Protein AF-A0A955YQ81-F1 (afdb_monomer)

Mean predicted aligned error: 4.12 Å

pLDDT: mean 90.79, std 8.38, range [40.0, 97.94]

Foldseek 3Di:
DDWDWLDDDLAWTWTDDQQEIEIEGEADDDLVNLVSSLVSVVVVCVVRPAAHEYEYEYEDDPHDDDPNRVVSVVVSVVVNLVRYQEYEYEYQDDDDVVVVVQVVVVVVCVVPPGPHHYYYDPDDVVRQVVCQVVCVVSVHGGDPVVVVVVVVVSVPDPPDDDPDD

Solvent-accessible surface area (backbone atoms only — not comparable to full-atom values): 9220 Å² total; per-residue (Å²): 128,68,73,47,82,62,37,83,52,90,36,39,36,33,31,32,31,89,40,34,36,40,34,42,36,35,62,69,68,53,59,66,57,53,50,54,46,46,55,38,46,52,55,51,43,72,77,53,75,70,66,30,29,38,40,38,40,37,49,63,60,91,58,75,74,51,77,64,32,47,52,51,52,53,51,56,52,60,71,47,54,87,41,39,62,30,40,26,41,22,50,65,45,68,68,67,68,33,53,50,52,51,50,52,52,49,51,47,44,69,77,58,60,65,102,36,60,71,44,77,28,85,39,66,64,67,32,46,62,67,44,34,66,58,25,47,75,69,74,30,76,71,52,62,69,48,53,51,52,50,49,52,52,62,70,68,38,85,86,58,80,75,76,82,127

Sequence (165 aa):
MHFEAITQLPTAWTMASGRFGVHLFEGALTVDDMVGMQQRGDVWYAANPGRLVELVVIYPSDSRMSGEERRKMVELMKNGDSRRDASSTVILAEGLVASLQRSILTGLLMLAPPPHPAKICAGVAPAVDFLAPFAQALRTTVTLAGVNQLQRAFEARPGRLVASA

Radius of gyration: 15.13 Å; Cα contacts (8 Å, |Δi|>4): 256; chains: 1; bounding box: 42×32×35 Å

Secondary structure (DSSP, 8-state):
--PEEEEE-SSEEEEEETTEEEEEE-S---HHHHHHHHHHHHHHHHHS-S-EEEEEEE--------HHHHHHHHHHHHHHHTTEEEEEEEE---HHHHHHHHHHHHHHHHHS--SS-EEEESSHHHHHHHHHHHHHHTT----HHHHHHHHHHHHTSTT--PPP-

Structure (mmCIF, N/CA/C/O backbone):
data_AF-A0A955YQ81-F1
#
_entry.id   AF-A0A955YQ81-F1
#
loop_
_atom_site.group_PDB
_atom_site.id
_atom_site.type_symbol
_atom_site.label_atom_id
_atom_site.label_alt_id
_atom_site.label_comp_id
_atom_site.label_asym_id
_atom_site.label_entity_id
_atom_site.label_seq_id
_atom_site.pdbx_PDB_ins_code
_atom_site.Cartn_x
_atom_site.Cartn_y
_atom_site.Cartn_z
_atom_site.occupancy
_atom_site.B_iso_or_equiv
_atom_site.auth_seq_id
_atom_site.auth_comp_id
_atom_site.auth_asym_id
_atom_site.auth_atom_id
_atom_site.pdbx_PDB_model_num
ATOM 1 N N . MET A 1 1 ? -9.977 -13.096 8.464 1.00 82.69 1 MET A N 1
ATOM 2 C CA . MET A 1 1 ? -10.014 -11.761 7.829 1.00 82.69 1 MET A CA 1
ATOM 3 C C . MET A 1 1 ? -10.646 -11.913 6.467 1.00 82.69 1 MET A C 1
ATOM 5 O O . MET A 1 1 ? -10.296 -12.878 5.799 1.00 82.69 1 MET A O 1
ATOM 9 N N . HIS A 1 2 ? -11.561 -11.031 6.075 1.00 88.62 2 HIS A N 1
ATOM 10 C CA . HIS A 1 2 ? -12.159 -11.062 4.743 1.00 88.62 2 HIS A CA 1
ATOM 11 C C . HIS A 1 2 ? -11.888 -9.725 4.060 1.00 88.62 2 HIS A C 1
ATOM 13 O O . HIS A 1 2 ? -12.249 -8.685 4.602 1.00 88.62 2 HIS A O 1
ATOM 19 N N . PHE A 1 3 ? -11.197 -9.772 2.924 1.00 93.50 3 PHE A N 1
ATOM 20 C CA . PHE A 1 3 ? -10.816 -8.592 2.162 1.00 93.50 3 PHE A CA 1
ATOM 21 C C . PHE A 1 3 ? -11.798 -8.375 1.014 1.00 93.50 3 PHE A C 1
ATOM 23 O O . PHE A 1 3 ? -11.904 -9.218 0.126 1.00 93.50 3 PHE A O 1
ATOM 30 N N . GLU A 1 4 ? -12.474 -7.234 1.028 1.00 93.94 4 GLU A N 1
ATOM 31 C CA . GLU A 1 4 ? -13.274 -6.731 -0.082 1.00 93.94 4 GLU A CA 1
ATOM 32 C C . GLU A 1 4 ? -12.365 -6.053 -1.112 1.00 93.94 4 GLU A C 1
ATOM 34 O O . GLU A 1 4 ? -11.409 -5.357 -0.754 1.00 93.94 4 GLU A O 1
ATOM 39 N N . ALA A 1 5 ? -12.661 -6.255 -2.395 1.00 95.06 5 ALA A N 1
ATOM 40 C CA . ALA A 1 5 ? -11.946 -5.612 -3.485 1.00 95.06 5 ALA A CA 1
ATOM 41 C C . ALA A 1 5 ? -12.448 -4.185 -3.726 1.00 95.06 5 ALA A C 1
ATOM 43 O O . ALA A 1 5 ? -13.609 -3.981 -4.062 1.00 95.06 5 ALA A O 1
ATOM 44 N N . ILE A 1 6 ? -11.543 -3.208 -3.640 1.00 95.19 6 ILE A N 1
ATOM 45 C CA . ILE A 1 6 ? -11.796 -1.820 -4.061 1.00 95.19 6 ILE A CA 1
ATOM 46 C C . ILE A 1 6 ? -11.280 -1.617 -5.484 1.00 95.19 6 ILE A C 1
ATOM 48 O O . ILE A 1 6 ? -11.898 -0.955 -6.313 1.00 95.19 6 ILE A O 1
ATOM 52 N N . THR A 1 7 ? -10.105 -2.165 -5.789 1.00 93.50 7 THR A N 1
ATOM 53 C CA . THR A 1 7 ? -9.533 -2.158 -7.135 1.00 93.50 7 THR A CA 1
ATOM 54 C C . THR A 1 7 ? -8.802 -3.462 -7.388 1.00 93.50 7 THR A C 1
ATOM 56 O O . THR A 1 7 ? -8.024 -3.903 -6.548 1.00 93.50 7 THR A O 1
ATOM 59 N N . GLN A 1 8 ? -9.012 -4.043 -8.568 1.00 92.62 8 GLN A N 1
ATOM 60 C CA . GLN A 1 8 ? -8.250 -5.187 -9.059 1.00 92.62 8 GLN A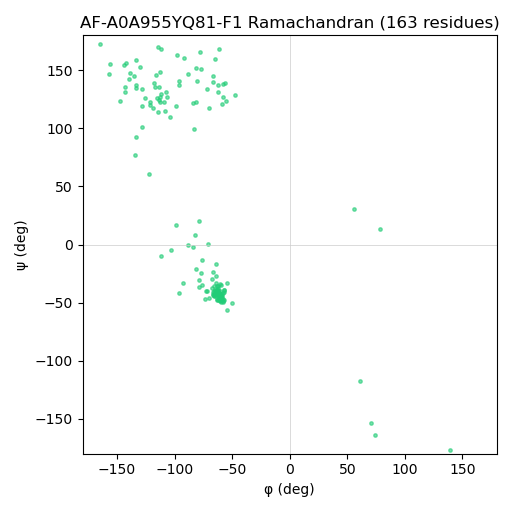 CA 1
ATOM 61 C C . GLN A 1 8 ? -7.844 -4.931 -10.508 1.00 92.62 8 GLN A C 1
ATOM 63 O O . GLN A 1 8 ? -8.599 -5.196 -11.439 1.00 92.62 8 GLN A O 1
ATOM 68 N N . LEU A 1 9 ? -6.653 -4.368 -10.685 1.00 90.75 9 LEU A N 1
ATOM 69 C CA . LEU A 1 9 ? -5.992 -4.226 -11.979 1.00 90.75 9 LEU A CA 1
ATOM 70 C C . LEU A 1 9 ? -4.979 -5.359 -12.179 1.00 90.75 9 LEU A C 1
ATOM 72 O O . LEU A 1 9 ? -4.563 -5.988 -11.199 1.00 90.75 9 LEU A O 1
ATOM 76 N N . PRO A 1 10 ? -4.519 -5.601 -13.421 1.00 88.75 10 PRO A N 1
ATOM 77 C CA . PRO A 1 10 ? -3.449 -6.553 -13.673 1.00 88.75 10 PRO A CA 1
ATOM 78 C C . PRO A 1 10 ? -2.191 -6.270 -12.860 1.00 88.75 10 PRO A C 1
ATOM 80 O O . PRO A 1 10 ? -1.555 -7.227 -12.466 1.00 88.75 10 PRO A O 1
ATOM 83 N N . THR A 1 11 ? -1.845 -5.017 -12.560 1.00 90.56 11 THR A N 1
ATOM 84 C CA . THR A 1 11 ? -0.599 -4.621 -11.868 1.00 90.56 11 THR A CA 1
ATOM 85 C C . THR A 1 11 ? -0.810 -4.055 -10.463 1.00 90.56 11 THR A C 1
ATOM 87 O O . THR A 1 11 ? 0.149 -3.885 -9.712 1.00 90.56 11 THR A O 1
ATOM 90 N N . ALA A 1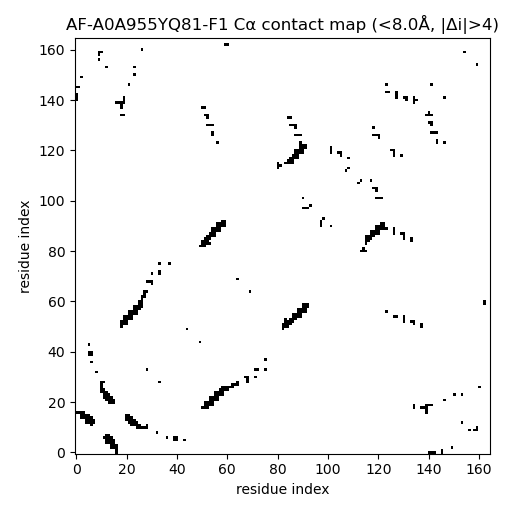 12 ? -2.057 -3.782 -10.068 1.00 93.19 12 ALA A N 1
ATOM 91 C CA . ALA A 1 12 ? -2.352 -3.154 -8.785 1.00 93.19 12 ALA A CA 1
ATOM 92 C C . ALA A 1 12 ? -3.673 -3.614 -8.178 1.00 93.19 12 ALA A C 1
ATOM 94 O O . ALA A 1 12 ? -4.736 -3.460 -8.785 1.00 93.19 12 ALA A O 1
ATOM 95 N N . TRP A 1 13 ? -3.620 -4.133 -6.954 1.00 96.00 13 TRP A N 1
ATOM 96 C CA . TRP A 1 13 ? -4.806 -4.455 -6.164 1.00 96.00 13 TRP A CA 1
ATOM 97 C C . TRP A 1 13 ? -4.890 -3.554 -4.939 1.00 96.00 13 TRP A C 1
ATOM 99 O O . TRP A 1 13 ? -3.910 -3.384 -4.222 1.00 96.00 13 TRP A O 1
ATOM 109 N N . THR A 1 14 ? -6.082 -3.030 -4.670 1.00 96.12 14 THR A N 1
ATOM 110 C CA . THR A 1 14 ? -6.425 -2.352 -3.418 1.00 96.12 14 THR A CA 1
ATOM 111 C C . THR A 1 14 ? -7.591 -3.093 -2.792 1.00 96.12 14 THR A C 1
ATOM 113 O O . THR A 1 14 ? -8.654 -3.220 -3.407 1.00 96.12 14 THR A O 1
ATOM 116 N N . MET A 1 15 ? -7.392 -3.561 -1.568 1.00 96.69 15 MET A N 1
ATOM 117 C CA . MET A 1 15 ? -8.358 -4.357 -0.823 1.00 96.69 15 MET A CA 1
ATOM 118 C C . MET A 1 15 ? -8.549 -3.783 0.576 1.00 96.69 15 MET A C 1
ATOM 120 O O . MET A 1 15 ? -7.613 -3.207 1.131 1.00 96.69 15 MET A O 1
ATOM 124 N N . ALA A 1 16 ? -9.713 -3.990 1.184 1.00 95.50 16 ALA A N 1
ATOM 125 C CA . ALA A 1 16 ? -9.968 -3.558 2.556 1.00 95.50 16 ALA A CA 1
ATOM 126 C C . ALA A 1 16 ? -10.675 -4.629 3.390 1.00 95.50 16 ALA A C 1
ATOM 128 O O . ALA A 1 16 ? -11.518 -5.370 2.899 1.00 95.50 16 ALA A O 1
ATOM 129 N N . SER A 1 17 ? -10.332 -4.701 4.674 1.00 94.75 17 SER A N 1
ATOM 130 C CA . SER A 1 17 ? -11.049 -5.477 5.690 1.00 94.75 17 SER A CA 1
ATOM 131 C C . SER A 1 17 ? -11.349 -4.553 6.867 1.00 94.75 17 SER A C 1
ATOM 133 O O . SER A 1 17 ? -10.471 -4.263 7.685 1.00 94.75 17 SER A O 1
ATOM 135 N N . GLY A 1 18 ? -12.587 -4.062 6.954 1.00 93.06 18 GLY A N 1
ATOM 136 C CA . GLY A 1 18 ? -12.957 -3.034 7.927 1.00 93.06 18 GLY A CA 1
ATOM 137 C C . GLY A 1 18 ? -12.154 -1.749 7.700 1.00 93.06 18 GLY A C 1
ATOM 138 O O . GLY A 1 18 ? -12.249 -1.135 6.644 1.00 93.06 18 GLY A O 1
ATOM 139 N N . ARG A 1 19 ? -11.342 -1.343 8.685 1.00 95.00 19 ARG A N 1
ATOM 140 C CA . ARG A 1 19 ? -10.488 -0.135 8.621 1.00 95.00 19 ARG A CA 1
ATOM 141 C C . ARG A 1 19 ? -9.031 -0.410 8.247 1.00 95.00 19 ARG A C 1
ATOM 143 O O . ARG A 1 19 ? -8.168 0.429 8.488 1.00 95.00 19 ARG A O 1
ATOM 150 N N . PHE A 1 20 ? -8.752 -1.589 7.697 1.00 96.62 20 PHE A N 1
ATOM 151 C CA . PHE A 1 20 ? -7.415 -1.983 7.269 1.00 96.62 20 PHE A CA 1
ATOM 152 C C . PHE A 1 20 ? -7.363 -2.150 5.749 1.00 96.62 20 PHE A C 1
ATOM 154 O O . PHE A 1 20 ? -8.020 -3.043 5.208 1.00 96.62 20 PHE A O 1
ATOM 161 N N . GLY A 1 21 ? -6.601 -1.286 5.080 1.00 96.38 21 GLY A N 1
ATOM 162 C CA . GLY A 1 21 ? -6.363 -1.317 3.640 1.00 96.38 21 GLY A CA 1
ATOM 163 C C . GLY A 1 21 ? -5.056 -2.030 3.298 1.00 96.38 21 GLY A C 1
ATOM 164 O O . GLY A 1 21 ? -4.048 -1.859 3.985 1.00 96.38 21 GLY A O 1
ATOM 165 N N . VAL A 1 22 ? -5.059 -2.819 2.227 1.00 97.50 22 VAL A N 1
ATOM 166 C CA . VAL A 1 22 ? -3.858 -3.434 1.656 1.00 97.50 22 VAL A CA 1
ATOM 167 C C . VAL A 1 22 ? -3.767 -3.071 0.184 1.00 97.50 22 VAL A C 1
ATOM 169 O O . VAL A 1 22 ? -4.696 -3.328 -0.583 1.00 97.50 22 VAL A O 1
ATOM 172 N N . HIS A 1 23 ? -2.628 -2.516 -0.208 1.00 96.69 23 HIS A N 1
ATOM 173 C CA . HIS A 1 23 ? -2.303 -2.178 -1.584 1.00 96.69 23 HIS A CA 1
ATOM 174 C C . HIS A 1 23 ? -1.151 -3.059 -2.054 1.00 96.69 23 HIS A C 1
ATOM 176 O O . HIS A 1 23 ? -0.098 -3.077 -1.421 1.00 96.69 23 HIS A O 1
ATOM 182 N N . LEU A 1 24 ? -1.339 -3.785 -3.149 1.00 96.31 24 LEU A N 1
ATOM 183 C CA . LEU A 1 24 ? -0.316 -4.616 -3.773 1.00 96.31 24 LEU A CA 1
ATOM 184 C C . LEU A 1 24 ? -0.003 -4.040 -5.149 1.00 96.31 24 LEU A C 1
ATOM 186 O O . LEU A 1 24 ? -0.920 -3.855 -5.946 1.00 96.31 24 LEU A O 1
ATOM 190 N N . PHE A 1 25 ? 1.269 -3.770 -5.417 1.00 93.38 25 PHE A N 1
ATOM 191 C CA . PHE A 1 25 ? 1.734 -3.156 -6.658 1.00 93.38 25 PHE A CA 1
ATOM 192 C C . PHE A 1 25 ? 2.859 -3.970 -7.280 1.00 93.38 25 PHE A C 1
ATOM 194 O O . PHE A 1 25 ? 3.824 -4.305 -6.596 1.00 93.38 25 PHE A O 1
ATOM 201 N N . GLU A 1 26 ? 2.782 -4.220 -8.580 1.00 91.31 26 GLU A N 1
ATOM 202 C CA . GLU A 1 26 ? 3.895 -4.726 -9.381 1.00 91.31 26 GLU A CA 1
ATOM 203 C C . GLU A 1 26 ? 3.862 -4.114 -10.784 1.00 91.31 26 GLU A C 1
ATOM 205 O O . GLU A 1 26 ? 2.798 -3.761 -11.272 1.00 91.31 26 GLU A O 1
ATOM 210 N N . GLY A 1 27 ? 4.999 -4.028 -11.470 1.00 88.69 27 GLY A N 1
ATOM 211 C CA . GLY A 1 27 ? 5.002 -3.592 -12.868 1.00 88.69 27 GLY A CA 1
ATOM 212 C C . GLY A 1 27 ? 4.678 -2.108 -13.073 1.00 88.69 27 GLY A C 1
ATOM 213 O O . GLY A 1 27 ? 4.939 -1.260 -12.217 1.00 88.69 27 GLY A O 1
ATOM 214 N N . ALA A 1 28 ? 4.148 -1.805 -14.258 1.00 89.31 28 ALA A N 1
ATOM 215 C CA . ALA A 1 28 ? 3.809 -0.452 -14.677 1.00 89.31 28 ALA A CA 1
ATOM 216 C C . ALA A 1 28 ? 2.380 -0.064 -14.265 1.00 89.31 28 ALA A C 1
ATOM 218 O O . ALA A 1 28 ? 1.463 -0.890 -14.259 1.00 89.31 28 ALA A O 1
ATOM 219 N N . LEU A 1 29 ? 2.204 1.223 -13.966 1.00 89.75 29 LEU A N 1
ATOM 220 C CA . LEU A 1 29 ? 0.907 1.855 -13.757 1.00 89.75 29 LEU A CA 1
ATOM 221 C C . LEU A 1 29 ? 0.808 3.088 -14.634 1.00 89.75 29 LEU A C 1
ATOM 223 O O . LEU A 1 29 ? 1.587 4.028 -14.462 1.00 89.75 29 LEU A O 1
ATOM 227 N N . THR A 1 30 ? -0.176 3.083 -15.523 1.00 93.81 30 THR A N 1
ATOM 228 C CA . THR A 1 30 ? -0.460 4.231 -16.378 1.00 93.81 30 THR A CA 1
ATOM 229 C C . THR A 1 30 ? -1.210 5.315 -15.604 1.00 93.81 30 THR A C 1
ATOM 231 O O . THR A 1 30 ? -1.756 5.091 -14.517 1.00 93.81 30 THR A O 1
ATOM 234 N N . VAL A 1 31 ? -1.267 6.521 -16.171 1.00 94.62 31 VAL A N 1
ATOM 235 C CA . VAL A 1 31 ? -2.094 7.607 -15.621 1.00 94.62 31 VAL A CA 1
ATOM 236 C C . VAL A 1 31 ? -3.565 7.190 -15.541 1.00 94.62 31 VAL A C 1
ATOM 238 O O . VAL A 1 31 ? -4.198 7.434 -14.514 1.00 94.62 31 VAL A O 1
ATOM 241 N N . ASP A 1 32 ? -4.083 6.505 -16.560 1.00 95.44 32 ASP A N 1
ATOM 242 C CA . ASP A 1 32 ? -5.476 6.049 -16.601 1.00 95.44 32 ASP A CA 1
ATOM 243 C C . ASP A 1 32 ? -5.772 5.005 -15.516 1.00 95.44 32 ASP A C 1
ATOM 245 O O . ASP A 1 32 ? -6.803 5.090 -14.842 1.00 95.44 32 ASP A O 1
ATOM 249 N N . ASP A 1 33 ? -4.837 4.081 -15.265 1.00 94.38 33 ASP A N 1
ATOM 250 C CA . ASP A 1 33 ? -4.939 3.125 -14.155 1.00 94.38 33 ASP A CA 1
ATOM 251 C C . ASP A 1 33 ? -5.084 3.856 -12.817 1.00 94.38 33 ASP A C 1
ATOM 253 O O . ASP A 1 33 ? -5.979 3.550 -12.022 1.00 94.38 33 ASP A O 1
ATOM 257 N N . MET A 1 34 ? -4.236 4.863 -12.583 1.00 95.12 34 MET A N 1
ATOM 258 C CA . MET A 1 34 ? -4.241 5.660 -11.355 1.00 95.12 34 MET A CA 1
ATOM 259 C C . MET A 1 34 ? -5.498 6.524 -11.216 1.00 95.12 34 MET A C 1
ATOM 261 O O . MET A 1 34 ? -6.024 6.660 -10.110 1.00 95.12 34 MET A O 1
ATOM 265 N N . VAL A 1 35 ? -6.016 7.081 -12.312 1.00 95.25 35 VAL A N 1
ATOM 266 C CA . VAL A 1 35 ? -7.299 7.801 -12.316 1.00 95.25 35 VAL A CA 1
ATOM 267 C C . VAL A 1 35 ? -8.439 6.851 -11.952 1.00 95.25 35 VAL A C 1
ATOM 269 O O . VAL A 1 35 ? -9.238 7.166 -11.068 1.00 95.25 35 VAL A O 1
ATOM 272 N N . GLY A 1 36 ? -8.487 5.662 -12.554 1.00 94.25 36 GLY A N 1
ATOM 273 C CA . GLY A 1 36 ? -9.495 4.653 -12.231 1.00 94.25 36 GLY A CA 1
ATOM 274 C C . GLY A 1 36 ? -9.395 4.156 -10.785 1.00 94.25 36 GLY A C 1
ATOM 275 O O . GLY A 1 36 ? -10.415 3.957 -10.122 1.00 94.25 36 GLY A O 1
ATOM 276 N N . MET A 1 37 ? -8.176 3.983 -10.263 1.00 94.38 37 MET A N 1
ATOM 277 C CA . MET A 1 37 ? -7.937 3.668 -8.850 1.00 94.38 37 MET A CA 1
ATOM 278 C C . MET A 1 37 ? -8.488 4.755 -7.928 1.00 94.38 37 MET A C 1
ATOM 280 O O . MET A 1 37 ? -9.169 4.434 -6.955 1.00 94.38 37 MET A O 1
ATOM 284 N N . GLN A 1 38 ? -8.214 6.025 -8.237 1.00 93.44 38 GLN A N 1
ATOM 285 C CA . GLN A 1 38 ? -8.694 7.152 -7.444 1.00 93.44 38 GLN A CA 1
ATOM 286 C C . GLN A 1 38 ? -10.224 7.206 -7.429 1.00 93.44 38 GLN A C 1
ATOM 288 O O . GLN A 1 38 ? -10.806 7.263 -6.353 1.00 93.44 38 GLN A O 1
ATOM 293 N N . GLN A 1 39 ? -10.876 7.092 -8.589 1.00 94.81 39 GLN A N 1
ATOM 294 C CA . GLN A 1 39 ? -12.340 7.104 -8.688 1.00 94.81 39 GLN A CA 1
ATOM 295 C C . GLN A 1 39 ? -12.989 5.986 -7.859 1.00 94.81 39 GLN A C 1
ATOM 297 O O . GLN A 1 39 ? -13.923 6.239 -7.099 1.00 94.81 39 GLN A O 1
ATOM 302 N N . ARG A 1 40 ? -12.477 4.751 -7.959 1.00 94.94 40 ARG A N 1
ATOM 303 C CA . ARG A 1 40 ? -12.970 3.619 -7.152 1.00 94.94 40 ARG A CA 1
ATOM 304 C C . ARG A 1 40 ? -12.720 3.827 -5.659 1.00 94.94 40 ARG A C 1
ATOM 306 O O . ARG A 1 40 ? -13.597 3.539 -4.847 1.00 94.94 40 ARG A O 1
ATOM 313 N N . GLY A 1 41 ? -11.549 4.355 -5.304 1.00 92.19 41 GLY A N 1
ATOM 314 C CA . GLY A 1 41 ? -11.216 4.723 -3.932 1.00 92.19 41 GLY A CA 1
ATOM 315 C C . GLY A 1 41 ? -12.170 5.775 -3.372 1.00 92.19 41 GLY A C 1
ATOM 316 O O . GLY A 1 41 ? -12.689 5.597 -2.276 1.00 92.19 41 GLY A O 1
ATOM 317 N N . ASP A 1 42 ? -12.461 6.832 -4.129 1.00 92.94 42 ASP A N 1
ATOM 318 C CA . ASP A 1 42 ? -13.362 7.909 -3.714 1.00 92.94 42 ASP A CA 1
ATOM 319 C C . ASP A 1 42 ? -14.788 7.404 -3.469 1.00 92.94 42 ASP A C 1
ATOM 321 O O . ASP A 1 42 ? -15.384 7.747 -2.444 1.00 92.94 42 ASP A O 1
ATOM 325 N N . VAL A 1 43 ? -15.306 6.528 -4.339 1.00 94.44 43 VAL A N 1
ATOM 326 C CA . VAL A 1 43 ? -16.605 5.865 -4.123 1.00 94.44 43 VAL A CA 1
ATOM 327 C C . VAL A 1 43 ? -16.589 5.038 -2.837 1.00 94.44 43 VAL A C 1
ATOM 329 O O . VAL A 1 43 ? -17.497 5.160 -2.012 1.00 94.44 43 VAL A O 1
ATOM 332 N N . TRP A 1 44 ? -15.546 4.230 -2.628 1.00 93.44 44 TRP A N 1
ATOM 333 C CA . TRP A 1 44 ? -15.438 3.412 -1.422 1.00 93.44 44 TRP A CA 1
ATOM 334 C C . TRP A 1 44 ? -15.335 4.268 -0.154 1.00 93.44 44 TRP A C 1
ATOM 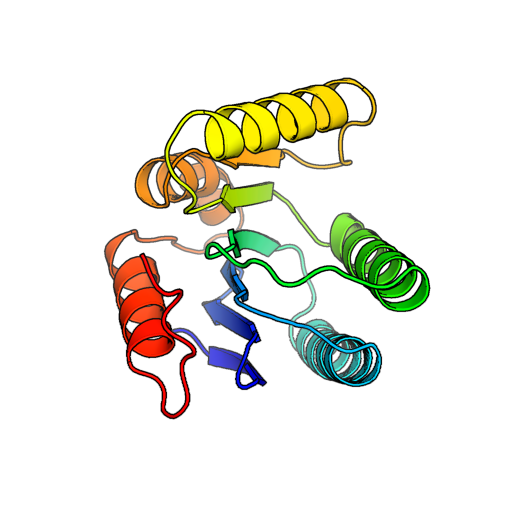336 O O . TRP A 1 44 ? -16.022 3.987 0.827 1.00 93.44 44 TRP A O 1
ATOM 346 N N . TYR A 1 45 ? -14.544 5.344 -0.170 1.00 90.62 45 TYR A N 1
ATOM 347 C CA . TYR A 1 45 ? -14.393 6.255 0.968 1.00 90.62 45 TYR A CA 1
ATOM 348 C C . TYR A 1 45 ? -15.677 7.015 1.299 1.00 90.62 45 TYR A C 1
ATOM 350 O O . TYR A 1 45 ? -15.953 7.238 2.478 1.00 90.62 45 TYR A O 1
ATOM 358 N N . ALA A 1 46 ? -16.468 7.391 0.292 1.00 92.88 46 ALA A N 1
ATOM 359 C CA . ALA A 1 46 ? -17.772 8.010 0.512 1.00 92.88 46 ALA A CA 1
ATOM 360 C C . ALA A 1 46 ? -18.733 7.057 1.245 1.00 92.88 46 ALA A C 1
ATOM 362 O O . ALA A 1 46 ? -19.456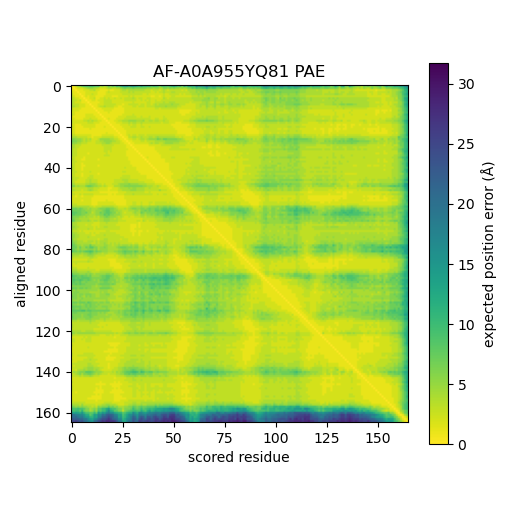 7.486 2.142 1.00 92.88 46 ALA A O 1
ATOM 363 N N . ALA A 1 47 ? -18.699 5.762 0.911 1.00 93.31 47 ALA A N 1
ATOM 364 C CA . ALA A 1 47 ? -19.493 4.731 1.582 1.00 93.31 47 ALA A CA 1
ATOM 365 C C . ALA A 1 47 ? -18.921 4.304 2.950 1.00 93.31 47 ALA A C 1
ATOM 367 O O . ALA A 1 47 ? -19.663 3.834 3.811 1.00 93.31 47 ALA A O 1
ATOM 368 N N . ASN A 1 48 ? -17.616 4.485 3.169 1.00 91.88 48 ASN A N 1
ATOM 369 C CA . ASN A 1 48 ? -16.896 4.036 4.363 1.00 91.88 48 ASN A CA 1
ATOM 370 C C . ASN A 1 48 ? -16.196 5.203 5.083 1.00 91.88 48 ASN A C 1
ATOM 372 O O . ASN A 1 48 ? -14.972 5.180 5.262 1.00 91.88 48 ASN A O 1
ATOM 376 N N . PRO A 1 49 ? -16.937 6.221 5.561 1.00 90.25 49 PRO A N 1
ATOM 377 C CA . PRO A 1 49 ? -16.338 7.407 6.164 1.00 90.25 49 PRO A CA 1
ATOM 378 C C . PRO A 1 49 ? -15.538 7.039 7.414 1.00 90.25 49 PRO A C 1
ATOM 380 O O . PRO A 1 49 ? -15.984 6.223 8.222 1.00 90.25 49 PRO A O 1
ATOM 383 N N . GLY A 1 50 ? -14.354 7.623 7.584 1.00 90.44 50 GLY A N 1
ATOM 384 C CA . GLY A 1 50 ? -13.493 7.393 8.744 1.00 90.44 50 GLY A CA 1
ATOM 385 C C . GLY A 1 50 ? -12.019 7.269 8.376 1.00 90.44 50 GLY A C 1
ATOM 386 O O . GLY A 1 50 ? -11.641 7.431 7.217 1.00 90.44 50 GLY A O 1
ATOM 387 N N . ARG A 1 51 ? -11.196 6.996 9.392 1.00 93.75 51 ARG A N 1
ATOM 388 C CA . ARG A 1 51 ? -9.751 6.801 9.240 1.00 93.75 51 ARG A CA 1
ATOM 389 C C . ARG A 1 51 ? -9.412 5.327 9.030 1.00 93.75 51 ARG A C 1
ATOM 391 O O . ARG A 1 51 ? -10.228 4.449 9.319 1.00 93.75 51 ARG A O 1
ATOM 398 N N . LEU A 1 52 ? -8.230 5.071 8.488 1.00 94.94 52 LEU A N 1
ATOM 399 C CA . LEU A 1 52 ? -7.772 3.740 8.090 1.00 94.94 52 LEU A CA 1
ATOM 400 C C . LE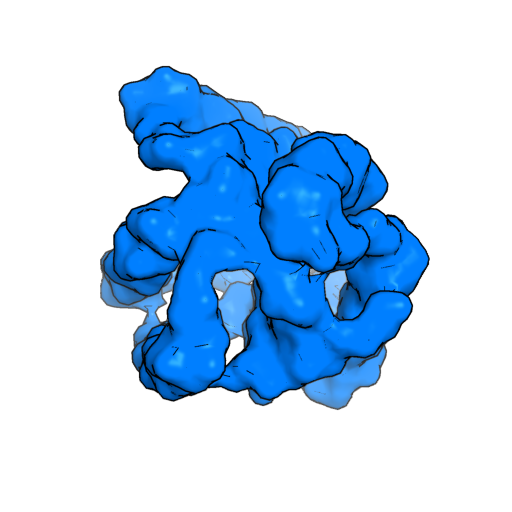U A 1 52 ? -6.291 3.533 8.381 1.00 94.94 52 LEU A C 1
ATOM 402 O O . LEU A 1 52 ? -5.505 4.475 8.445 1.00 94.94 52 LEU A O 1
ATOM 406 N N . VAL A 1 53 ? -5.921 2.268 8.518 1.00 97.00 53 VAL A N 1
ATOM 407 C CA . VAL A 1 53 ? -4.534 1.821 8.581 1.00 97.00 53 VAL A CA 1
ATOM 408 C C . VAL A 1 53 ? -4.196 1.119 7.275 1.00 97.00 53 VAL A C 1
ATOM 410 O O . VAL A 1 53 ? -4.950 0.251 6.839 1.00 97.00 53 VAL A O 1
ATOM 413 N N . GLU A 1 54 ? -3.076 1.479 6.656 1.00 96.25 54 GLU A N 1
ATOM 414 C CA . GLU A 1 54 ? -2.697 0.952 5.342 1.00 96.25 54 GLU A CA 1
ATOM 415 C C . GLU A 1 54 ? -1.395 0.166 5.360 1.00 96.25 54 GLU A C 1
ATOM 417 O O . GLU A 1 54 ? -0.387 0.579 5.937 1.00 96.25 54 GLU A O 1
ATOM 422 N N . LEU A 1 55 ? -1.404 -0.941 4.628 1.00 97.94 55 LEU A N 1
ATOM 423 C CA . LEU A 1 55 ? -0.214 -1.668 4.229 1.00 97.94 55 LEU A CA 1
ATOM 424 C C . LEU A 1 55 ? -0.042 -1.563 2.716 1.00 97.94 55 LEU A C 1
ATOM 426 O O . LEU A 1 55 ? -0.901 -1.995 1.954 1.00 97.94 55 LEU A O 1
ATOM 430 N N . VAL A 1 56 ? 1.096 -1.046 2.278 1.00 97.00 56 VAL A N 1
ATOM 431 C CA . VAL A 1 56 ? 1.494 -1.013 0.872 1.00 97.00 56 VAL A CA 1
ATOM 432 C C . VAL A 1 56 ? 2.593 -2.044 0.660 1.00 97.00 56 VAL A C 1
ATOM 434 O O . VAL A 1 56 ? 3.604 -2.022 1.354 1.00 97.00 56 VAL A O 1
ATOM 437 N N . VAL A 1 57 ? 2.422 -2.939 -0.305 1.00 97.19 57 VAL A N 1
ATOM 438 C CA . VAL A 1 57 ? 3.417 -3.938 -0.699 1.00 97.19 57 VAL A CA 1
ATOM 439 C C . VAL A 1 57 ? 3.786 -3.703 -2.156 1.00 97.19 57 VAL A C 1
ATOM 441 O O . VAL A 1 57 ? 2.948 -3.803 -3.050 1.00 97.19 57 VAL A O 1
ATOM 444 N N . ILE A 1 58 ? 5.053 -3.385 -2.383 1.00 93.56 58 ILE A N 1
ATOM 445 C CA . ILE A 1 58 ? 5.621 -3.107 -3.697 1.00 93.56 58 ILE A CA 1
ATOM 446 C C . ILE A 1 58 ? 6.525 -4.277 -4.065 1.00 93.56 58 ILE A C 1
ATOM 448 O O . ILE A 1 58 ? 7.544 -4.527 -3.411 1.00 93.56 58 ILE A O 1
ATOM 452 N N . TYR A 1 59 ? 6.134 -4.998 -5.106 1.00 91.81 59 TYR A N 1
ATOM 453 C CA . TYR A 1 59 ? 6.923 -6.063 -5.699 1.00 91.81 59 TYR A CA 1
ATOM 454 C C . TYR A 1 59 ? 8.043 -5.480 -6.572 1.00 91.81 59 TYR A C 1
ATOM 456 O O . TYR A 1 59 ? 7.884 -4.387 -7.126 1.00 91.81 59 TYR A O 1
ATOM 464 N N . PRO A 1 60 ? 9.176 -6.189 -6.716 1.00 87.00 60 PRO A N 1
ATOM 465 C CA . PRO A 1 60 ? 10.258 -5.761 -7.596 1.00 87.00 60 PRO A CA 1
ATOM 466 C C . PRO A 1 60 ? 9.774 -5.561 -9.034 1.00 87.00 60 PRO A C 1
ATOM 468 O O . PRO A 1 60 ? 8.988 -6.355 -9.551 1.00 87.00 60 PRO A O 1
ATOM 471 N N . SER A 1 61 ? 10.253 -4.504 -9.685 1.00 83.12 61 SER A N 1
ATOM 472 C CA . SER A 1 61 ? 9.997 -4.255 -11.100 1.00 83.12 61 SER A CA 1
ATOM 473 C C . SER A 1 61 ? 11.075 -3.362 -11.704 1.00 83.12 61 SER A C 1
ATOM 475 O O . SER A 1 61 ? 11.552 -2.439 -11.045 1.00 83.12 61 SER A O 1
ATOM 477 N N . ASP A 1 62 ? 11.378 -3.591 -12.982 1.00 81.56 62 ASP A N 1
ATOM 478 C CA . ASP A 1 62 ? 12.207 -2.700 -13.804 1.00 81.56 62 ASP A CA 1
ATOM 479 C C . ASP A 1 62 ? 11.407 -1.544 -14.425 1.00 81.56 62 ASP A C 1
ATOM 481 O O . ASP A 1 62 ? 11.963 -0.684 -15.115 1.00 81.56 62 ASP A O 1
ATOM 485 N N . SER A 1 63 ? 10.093 -1.511 -14.185 1.00 84.31 63 SER A N 1
ATOM 486 C CA . SER A 1 63 ? 9.208 -0.475 -14.711 1.00 84.31 63 SER A CA 1
ATOM 487 C C . SER A 1 63 ? 9.606 0.893 -14.171 1.00 84.31 63 SER A C 1
ATOM 489 O O . SER A 1 63 ? 9.782 1.091 -12.966 1.00 84.31 63 SER A O 1
ATOM 491 N N . ARG A 1 64 ? 9.715 1.867 -15.072 1.00 85.50 64 ARG A N 1
ATOM 492 C CA . ARG A 1 64 ? 9.999 3.259 -14.725 1.00 85.50 64 ARG A CA 1
ATOM 493 C C . ARG A 1 64 ? 8.779 4.106 -15.020 1.00 85.50 64 ARG A C 1
ATOM 495 O O . ARG A 1 64 ? 8.265 4.067 -16.130 1.00 85.50 64 ARG A O 1
ATOM 502 N N . MET A 1 65 ? 8.367 4.898 -14.037 1.00 87.81 65 MET A N 1
ATOM 503 C CA . MET A 1 65 ? 7.339 5.909 -14.245 1.00 87.81 65 MET A CA 1
ATOM 504 C C . MET A 1 65 ? 7.901 7.066 -15.072 1.00 87.81 65 MET A C 1
ATOM 506 O O . MET A 1 65 ? 8.975 7.601 -14.777 1.00 87.81 65 MET A O 1
ATOM 510 N N . SER A 1 66 ? 7.137 7.487 -16.068 1.00 92.12 66 SER A N 1
ATOM 511 C CA . SER A 1 66 ? 7.277 8.778 -16.729 1.00 92.12 66 SER A CA 1
ATOM 512 C C . SER A 1 66 ? 7.064 9.934 -15.739 1.00 92.12 66 SER A C 1
ATOM 514 O O . SER A 1 66 ? 6.592 9.766 -14.609 1.00 92.12 66 SER A O 1
ATOM 516 N N . GLY A 1 67 ? 7.397 11.156 -16.164 1.00 92.19 67 GLY A N 1
ATOM 517 C CA . GLY A 1 67 ? 7.175 12.349 -15.344 1.00 92.19 67 GLY A CA 1
ATOM 518 C C . GLY A 1 67 ? 5.698 12.580 -14.996 1.00 92.19 67 GLY A C 1
ATOM 519 O O . GLY A 1 67 ? 5.396 13.049 -13.897 1.00 92.19 67 GLY A O 1
ATOM 520 N N . GLU A 1 68 ? 4.785 12.230 -15.904 1.00 93.31 68 GLU A N 1
ATOM 521 C CA . GLU A 1 68 ? 3.340 12.369 -15.702 1.00 93.31 68 GLU A CA 1
ATOM 522 C C . GLU A 1 68 ? 2.800 11.323 -14.732 1.00 93.31 68 GLU A C 1
ATOM 524 O O . GLU A 1 68 ? 2.118 11.682 -13.771 1.00 93.31 68 GLU A O 1
ATOM 529 N N . GLU A 1 69 ? 3.186 10.059 -14.908 1.00 92.38 69 GLU A N 1
ATOM 530 C CA . GLU A 1 69 ? 2.818 8.974 -13.993 1.00 92.38 69 GLU A CA 1
ATOM 531 C C . GLU A 1 69 ? 3.317 9.261 -12.576 1.00 92.38 69 GLU A C 1
ATOM 533 O O . GLU A 1 69 ? 2.562 9.161 -11.608 1.00 92.38 69 GLU A O 1
ATOM 538 N N . ARG A 1 70 ? 4.562 9.735 -12.442 1.00 90.12 70 ARG A N 1
ATOM 539 C CA . ARG A 1 70 ? 5.113 10.140 -11.146 1.00 90.12 70 ARG A CA 1
ATOM 540 C C . ARG A 1 70 ? 4.302 11.268 -10.512 1.00 90.12 70 ARG A C 1
ATOM 542 O O . ARG A 1 70 ? 4.031 11.223 -9.312 1.00 90.12 70 ARG A O 1
ATOM 549 N N . ARG A 1 71 ? 3.926 12.291 -11.288 1.00 91.50 71 ARG A N 1
ATOM 550 C CA . ARG A 1 71 ? 3.113 13.410 -10.789 1.00 91.50 71 ARG A CA 1
ATOM 551 C C . ARG A 1 71 ? 1.753 12.913 -10.304 1.00 91.50 71 ARG A C 1
ATOM 553 O O . ARG A 1 71 ? 1.343 13.291 -9.208 1.00 91.50 71 ARG A O 1
ATOM 560 N N . LYS A 1 72 ? 1.099 12.042 -11.078 1.00 94.00 72 LYS A N 1
ATOM 561 C CA . LYS A 1 72 ? -0.212 11.498 -10.722 1.00 94.00 72 LYS A CA 1
ATOM 562 C C . LYS A 1 72 ? -0.153 10.605 -9.483 1.00 94.00 72 LYS A C 1
ATOM 564 O O . LYS A 1 72 ? -1.006 10.737 -8.609 1.00 94.00 72 LYS A O 1
ATOM 569 N N . MET A 1 73 ? 0.874 9.767 -9.353 1.00 90.25 73 MET A N 1
ATOM 570 C CA . MET A 1 73 ? 1.071 8.938 -8.160 1.00 90.25 73 MET A CA 1
ATOM 571 C C . MET A 1 73 ? 1.247 9.795 -6.899 1.00 90.25 73 MET A C 1
ATOM 573 O O . MET A 1 73 ? 0.625 9.527 -5.873 1.00 90.25 73 MET A O 1
ATOM 577 N N . VAL A 1 74 ? 2.044 10.870 -6.973 1.00 89.62 74 VAL A N 1
ATOM 578 C CA . VAL A 1 74 ? 2.233 11.800 -5.844 1.00 89.62 74 VAL A CA 1
ATOM 579 C C . VAL A 1 74 ? 0.918 12.464 -5.435 1.00 89.62 74 VAL A C 1
ATOM 581 O O . VAL A 1 74 ? 0.651 12.605 -4.243 1.00 89.62 74 VAL A O 1
ATOM 584 N N . GLU A 1 75 ? 0.096 12.873 -6.399 1.00 89.94 75 GLU A N 1
ATOM 585 C CA . GLU A 1 75 ? -1.236 13.425 -6.129 1.00 89.94 75 GLU A CA 1
ATOM 586 C C . GLU A 1 75 ? -2.130 12.402 -5.412 1.00 89.94 75 GLU A C 1
ATOM 588 O O . GLU A 1 75 ? -2.717 12.717 -4.377 1.00 89.94 75 GLU A O 1
ATOM 593 N N . LEU A 1 76 ? -2.169 11.160 -5.907 1.00 88.56 76 LEU A N 1
ATOM 594 C CA . LEU A 1 76 ? -2.950 10.072 -5.314 1.00 88.56 76 LEU A CA 1
ATOM 595 C C . LEU A 1 76 ? -2.529 9.805 -3.863 1.00 88.56 76 LEU A C 1
ATOM 597 O O . LEU A 1 76 ? -3.386 9.700 -2.985 1.00 88.56 76 LEU A O 1
ATOM 601 N N . MET A 1 77 ? -1.221 9.759 -3.594 1.00 86.44 77 MET A N 1
ATOM 602 C CA . MET A 1 77 ? -0.691 9.585 -2.239 1.00 86.44 77 MET A CA 1
ATOM 603 C C . MET A 1 77 ? -1.136 10.717 -1.305 1.00 86.44 77 MET A C 1
ATOM 605 O O . MET A 1 77 ? -1.690 10.446 -0.240 1.00 86.44 77 MET A O 1
ATOM 609 N N . LYS A 1 78 ? -0.968 11.978 -1.727 1.00 86.62 78 LYS A N 1
ATOM 610 C CA . LYS A 1 78 ? -1.327 13.155 -0.917 1.00 86.62 78 LYS A CA 1
ATOM 611 C C . LYS A 1 78 ? -2.816 13.221 -0.591 1.00 86.62 78 LYS A C 1
ATOM 613 O O . LYS A 1 78 ? -3.183 13.614 0.514 1.00 86.62 78 LYS A O 1
ATOM 618 N N . ASN A 1 79 ? -3.672 12.821 -1.529 1.00 84.50 79 ASN A N 1
ATOM 619 C CA . ASN A 1 79 ? -5.119 12.799 -1.314 1.00 84.50 79 ASN A CA 1
ATOM 620 C C . ASN A 1 79 ? -5.516 11.797 -0.214 1.00 84.50 79 ASN A C 1
ATOM 622 O O . ASN A 1 79 ? -6.460 12.048 0.540 1.00 84.50 79 ASN A O 1
ATOM 626 N N . GLY A 1 80 ? -4.777 10.690 -0.087 1.00 81.12 80 GLY A N 1
ATOM 627 C CA . GLY A 1 80 ? -5.005 9.662 0.929 1.00 81.12 80 GLY A CA 1
ATOM 628 C C . GLY A 1 80 ? -4.480 10.008 2.327 1.00 81.12 80 GLY A C 1
ATOM 629 O O . GLY A 1 80 ? -5.089 9.596 3.313 1.00 81.12 80 GLY A O 1
ATOM 630 N N . ASP A 1 81 ? -3.404 10.794 2.446 1.00 84.69 81 ASP A N 1
ATOM 631 C CA . ASP A 1 81 ? -2.689 11.009 3.721 1.00 84.69 81 ASP A CA 1
ATOM 632 C C . ASP A 1 81 ? -3.578 11.546 4.849 1.00 84.69 81 ASP A C 1
ATOM 634 O O . ASP A 1 81 ? -3.493 11.105 5.997 1.00 84.69 81 ASP A O 1
ATOM 638 N N . SER A 1 82 ? -4.499 12.457 4.530 1.00 84.12 82 SER A N 1
ATOM 639 C CA . SER A 1 82 ? -5.415 13.033 5.525 1.00 84.12 82 SER A CA 1
ATOM 640 C C . SER A 1 82 ? -6.368 12.011 6.160 1.00 84.12 82 SER A C 1
ATOM 642 O O . SER A 1 82 ? -6.933 12.292 7.222 1.00 84.12 82 SER A O 1
ATOM 644 N N . ARG A 1 83 ? -6.529 10.830 5.548 1.00 87.62 83 ARG A N 1
ATOM 645 C CA . ARG A 1 83 ? -7.464 9.768 5.950 1.00 87.62 83 ARG A CA 1
ATOM 646 C C . ARG A 1 83 ? -6.777 8.600 6.668 1.00 87.62 83 ARG A C 1
ATOM 648 O O . ARG A 1 83 ? -7.465 7.709 7.158 1.00 87.62 83 ARG A O 1
ATOM 655 N N . ARG A 1 84 ? -5.447 8.603 6.776 1.00 92.50 84 ARG A N 1
ATOM 656 C CA . ARG A 1 84 ? -4.665 7.510 7.374 1.00 92.50 84 ARG A CA 1
ATOM 657 C C . ARG A 1 84 ? -4.343 7.771 8.844 1.00 92.50 84 ARG A C 1
ATOM 659 O O . ARG A 1 84 ? -3.961 8.880 9.207 1.00 92.50 84 ARG A O 1
ATOM 666 N N . ASP A 1 85 ? -4.468 6.747 9.678 1.00 95.56 85 ASP A N 1
ATOM 667 C CA . ASP A 1 85 ? -3.986 6.738 11.068 1.00 95.56 85 ASP A CA 1
ATOM 668 C C . ASP A 1 85 ? -2.578 6.174 11.184 1.00 95.56 85 ASP A C 1
ATOM 670 O O . ASP A 1 85 ? -1.800 6.613 12.023 1.00 95.56 85 ASP A O 1
ATOM 674 N N . ALA A 1 86 ? -2.241 5.211 10.332 1.00 96.94 86 ALA A N 1
ATOM 675 C CA . ALA A 1 86 ? -0.888 4.709 10.186 1.00 96.94 86 ALA A CA 1
ATOM 676 C C . ALA A 1 86 ? -0.709 4.090 8.802 1.00 96.94 86 ALA A C 1
ATOM 678 O O . ALA A 1 86 ? -1.668 3.624 8.181 1.00 96.94 86 ALA A O 1
ATOM 679 N N . SER A 1 87 ? 0.534 4.049 8.337 1.00 96.62 87 SER A N 1
ATOM 680 C CA . SER A 1 87 ? 0.881 3.371 7.091 1.00 96.62 87 SER A CA 1
ATOM 681 C C . SER A 1 87 ? 2.187 2.600 7.216 1.00 96.62 87 SER A C 1
ATOM 683 O O . SER A 1 87 ? 3.104 3.003 7.934 1.00 96.62 87 SER A O 1
ATOM 685 N N . SER A 1 88 ? 2.302 1.489 6.501 1.00 97.25 88 SER A N 1
ATOM 686 C CA . SER A 1 88 ? 3.588 0.836 6.306 1.00 97.25 88 SER A CA 1
ATOM 687 C C . SER A 1 88 ? 3.782 0.464 4.852 1.00 97.25 88 SER A C 1
ATOM 689 O O . SER A 1 88 ? 2.865 -0.046 4.216 1.00 97.25 88 SER A O 1
ATOM 691 N N . THR A 1 89 ? 4.989 0.696 4.348 1.00 96.25 89 THR A N 1
ATOM 692 C CA . THR A 1 89 ? 5.375 0.323 2.989 1.00 96.25 89 THR A CA 1
ATOM 693 C C . THR A 1 89 ? 6.425 -0.769 3.049 1.00 96.25 89 THR A C 1
ATOM 695 O O . THR A 1 89 ? 7.464 -0.621 3.694 1.00 96.25 89 THR A O 1
ATOM 698 N N . VAL A 1 90 ? 6.169 -1.861 2.346 1.00 95.88 90 VAL A N 1
ATOM 699 C CA . VAL A 1 90 ? 7.073 -2.990 2.178 1.00 95.88 90 VAL A CA 1
ATOM 700 C C . VAL A 1 90 ? 7.565 -2.988 0.743 1.00 95.88 90 VAL A C 1
ATOM 702 O O . VAL A 1 90 ? 6.766 -3.060 -0.184 1.00 95.88 90 VAL A O 1
ATOM 705 N N . ILE A 1 91 ? 8.881 -2.932 0.563 1.00 91.94 91 ILE A N 1
ATOM 706 C CA . ILE A 1 91 ? 9.511 -3.135 -0.745 1.00 91.94 91 ILE A CA 1
ATOM 707 C C . ILE A 1 91 ? 10.116 -4.531 -0.736 1.00 91.94 91 ILE A C 1
ATOM 709 O O . ILE A 1 91 ? 11.112 -4.754 -0.042 1.00 91.94 91 ILE A O 1
ATOM 713 N N . LEU A 1 92 ? 9.527 -5.444 -1.510 1.00 90.12 92 LEU A N 1
ATOM 714 C CA . LEU A 1 92 ? 9.918 -6.857 -1.602 1.00 90.12 92 LEU A CA 1
ATOM 715 C C . LEU A 1 92 ? 11.149 -7.094 -2.494 1.00 90.12 92 LEU A C 1
ATOM 717 O O . LEU A 1 92 ? 11.367 -8.198 -2.977 1.00 90.12 92 LEU A O 1
ATOM 721 N N . ALA A 1 93 ? 11.952 -6.059 -2.731 1.00 85.06 93 ALA A N 1
ATOM 722 C CA . ALA A 1 93 ? 13.230 -6.194 -3.412 1.00 85.06 93 ALA A CA 1
ATOM 723 C C . ALA A 1 93 ? 14.323 -6.674 -2.446 1.00 85.06 93 ALA A C 1
ATOM 725 O O . ALA A 1 93 ? 14.306 -6.376 -1.242 1.00 85.06 93 ALA A O 1
ATOM 726 N N . GLU A 1 94 ? 15.312 -7.369 -2.998 1.00 84.31 94 GLU A N 1
ATOM 727 C CA . GLU A 1 94 ? 16.439 -7.938 -2.262 1.00 84.31 94 GLU A CA 1
ATOM 728 C C . GLU A 1 94 ? 17.775 -7.280 -2.644 1.00 84.31 94 GLU A C 1
ATOM 730 O O . GLU A 1 94 ? 17.870 -6.461 -3.563 1.00 84.31 94 GLU A O 1
ATOM 735 N N . GLY A 1 95 ? 18.825 -7.593 -1.883 1.00 86.12 95 GLY A N 1
ATOM 736 C CA . GLY A 1 95 ? 20.180 -7.112 -2.146 1.00 86.12 95 GLY A CA 1
ATOM 737 C C . GLY A 1 95 ? 20.433 -5.635 -1.811 1.00 86.12 95 GLY A C 1
ATOM 738 O O . GLY A 1 95 ? 19.701 -4.977 -1.056 1.00 86.12 95 GLY A O 1
ATOM 739 N N . LEU A 1 96 ? 21.538 -5.115 -2.356 1.00 86.19 96 LEU A N 1
ATOM 740 C CA . LEU A 1 96 ? 22.040 -3.770 -2.061 1.00 86.19 96 LEU A CA 1
ATOM 741 C C . LEU A 1 96 ? 21.095 -2.675 -2.569 1.00 86.19 96 LEU A C 1
ATOM 743 O O . LEU A 1 96 ? 20.814 -1.727 -1.839 1.00 86.19 96 LEU A O 1
ATOM 747 N N . VAL A 1 97 ? 20.565 -2.825 -3.788 1.00 83.94 97 VAL A N 1
ATOM 748 C CA . VAL A 1 97 ? 19.657 -1.841 -4.401 1.00 83.94 97 VAL A CA 1
ATOM 749 C C . VAL A 1 97 ? 18.401 -1.665 -3.554 1.00 83.94 97 VAL A C 1
ATOM 751 O O . VAL A 1 97 ? 18.021 -0.538 -3.244 1.00 83.94 97 VAL A O 1
ATOM 754 N N . ALA A 1 98 ? 17.797 -2.761 -3.100 1.00 84.62 98 ALA A N 1
ATOM 755 C CA . ALA A 1 98 ? 16.619 -2.695 -2.248 1.00 84.62 98 ALA A CA 1
ATOM 756 C C . ALA A 1 98 ? 16.905 -2.057 -0.884 1.00 84.62 98 ALA A C 1
ATOM 758 O O . ALA A 1 98 ? 16.104 -1.280 -0.360 1.00 84.62 98 ALA A O 1
ATOM 759 N N . SER A 1 99 ? 18.068 -2.363 -0.306 1.00 86.19 99 SER A N 1
ATOM 760 C CA . SER A 1 99 ? 18.510 -1.761 0.955 1.00 86.19 99 SER A CA 1
ATOM 761 C C . SER A 1 99 ? 18.707 -0.252 0.810 1.00 86.19 99 SER A C 1
ATOM 763 O O . SER A 1 99 ? 18.263 0.511 1.668 1.00 86.19 99 SER A O 1
ATOM 765 N N . LEU A 1 100 ? 19.275 0.186 -0.314 1.00 88.38 100 LEU A N 1
ATOM 766 C CA . LEU A 1 100 ? 19.438 1.594 -0.656 1.00 88.38 100 LEU A CA 1
ATOM 767 C C . LEU A 1 100 ? 18.086 2.290 -0.878 1.00 88.38 100 LEU A C 1
ATOM 769 O O . LEU A 1 100 ? 17.864 3.357 -0.314 1.00 88.38 100 LEU A O 1
ATOM 773 N N . GLN A 1 101 ? 17.147 1.675 -1.604 1.00 87.25 101 GLN A N 1
ATOM 774 C CA . GLN A 1 101 ? 15.791 2.214 -1.787 1.00 87.25 101 GLN A CA 1
ATOM 775 C C . GLN A 1 101 ? 15.074 2.424 -0.447 1.00 87.25 101 GLN A C 1
ATOM 777 O O . GLN A 1 101 ? 14.552 3.509 -0.185 1.00 87.25 101 GLN A O 1
ATOM 782 N N . ARG A 1 102 ? 15.087 1.413 0.433 1.00 90.38 102 ARG A N 1
ATOM 783 C CA . ARG A 1 102 ? 14.487 1.517 1.772 1.00 90.38 102 ARG A CA 1
ATOM 784 C C . ARG A 1 102 ? 15.180 2.580 2.625 1.00 90.38 102 ARG A C 1
ATOM 786 O O . ARG A 1 102 ? 14.491 3.328 3.315 1.00 90.38 102 ARG A O 1
ATOM 793 N N . SER A 1 103 ? 16.511 2.677 2.561 1.00 89.56 103 SER A N 1
ATOM 794 C CA . SER A 1 103 ? 17.293 3.689 3.285 1.00 89.56 103 SER A CA 1
ATOM 795 C C . SER A 1 103 ? 16.950 5.109 2.829 1.00 89.56 103 SER A C 1
ATOM 797 O O . SER A 1 103 ? 16.635 5.952 3.667 1.00 89.56 103 SER A O 1
ATOM 799 N N . ILE A 1 104 ? 16.909 5.355 1.516 1.00 88.75 104 ILE A N 1
ATOM 800 C CA . ILE A 1 104 ? 16.534 6.656 0.950 1.00 88.75 104 ILE A CA 1
ATOM 801 C C . ILE A 1 104 ? 15.111 7.027 1.358 1.00 88.75 104 ILE A C 1
ATOM 803 O O . ILE A 1 104 ? 14.892 8.131 1.847 1.00 88.75 104 ILE A O 1
ATOM 807 N N . LEU A 1 105 ? 14.146 6.116 1.203 1.00 87.62 105 LEU A N 1
ATOM 808 C CA . LEU A 1 105 ? 12.759 6.392 1.585 1.00 87.62 105 LEU A CA 1
ATOM 809 C C . LEU A 1 105 ? 12.622 6.665 3.082 1.00 87.62 105 LEU A C 1
ATOM 811 O O . LEU A 1 105 ? 11.906 7.582 3.467 1.00 87.62 105 LEU A O 1
ATOM 815 N N . THR A 1 106 ? 13.346 5.926 3.920 1.00 89.88 106 THR A N 1
ATOM 816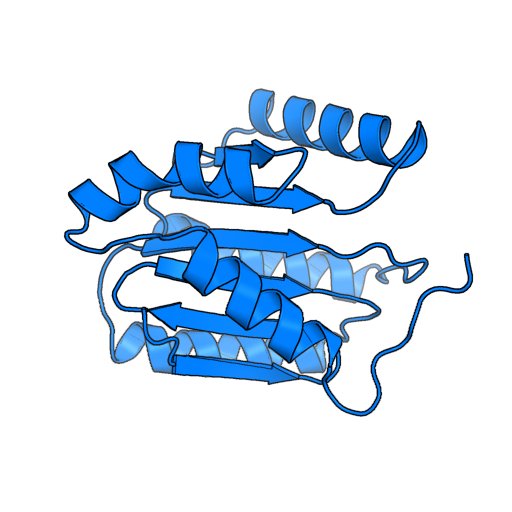 C CA . THR A 1 106 ? 13.386 6.188 5.364 1.00 89.88 106 THR A CA 1
ATOM 817 C C . THR A 1 106 ? 13.947 7.583 5.649 1.00 89.88 106 THR A C 1
ATOM 819 O O . THR A 1 106 ? 13.335 8.337 6.398 1.00 89.88 106 THR A O 1
ATOM 822 N N . GLY A 1 107 ? 15.054 7.969 5.006 1.00 87.12 107 GLY A N 1
ATOM 823 C CA . GLY A 1 107 ? 15.624 9.313 5.132 1.00 87.12 107 GLY A CA 1
ATOM 824 C C . GLY A 1 107 ? 14.665 10.414 4.668 1.00 87.12 107 GLY A C 1
ATOM 825 O O . GLY A 1 107 ? 14.532 11.436 5.336 1.00 87.12 107 GLY A O 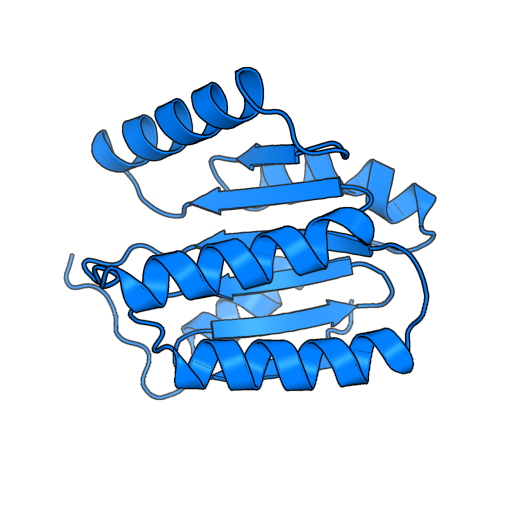1
ATOM 826 N N . LEU A 1 108 ? 13.929 10.192 3.575 1.00 86.06 108 LEU A N 1
ATOM 827 C CA . LEU A 1 108 ? 12.902 11.126 3.103 1.00 86.06 108 LEU A CA 1
ATOM 828 C C . LEU A 1 108 ? 11.760 11.285 4.113 1.00 86.06 108 LEU A C 1
ATOM 830 O O . L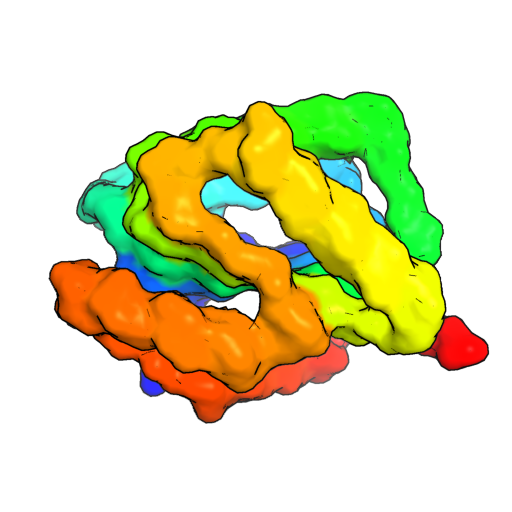EU A 1 108 ? 11.352 12.415 4.370 1.00 86.06 108 LEU A O 1
ATOM 834 N N . LEU A 1 109 ? 11.292 10.194 4.728 1.00 86.81 109 LEU A N 1
ATOM 835 C CA . LEU A 1 109 ? 10.287 10.258 5.796 1.00 86.81 109 LEU A CA 1
ATOM 836 C C . LEU A 1 109 ? 10.796 11.002 7.039 1.00 86.81 109 LEU A C 1
ATOM 838 O O . LEU A 1 109 ? 9.996 11.576 7.766 1.00 86.81 109 LEU A O 1
ATOM 842 N N . MET A 1 110 ? 12.106 11.017 7.294 1.00 88.75 110 MET A N 1
ATOM 843 C CA . MET A 1 110 ? 12.680 11.807 8.389 1.00 88.75 110 MET A CA 1
ATOM 844 C C . MET A 1 110 ? 12.752 13.303 8.057 1.00 88.75 110 MET A C 1
ATOM 846 O O . MET A 1 110 ? 12.579 14.131 8.947 1.00 88.75 110 MET A O 1
ATOM 850 N N . LEU A 1 111 ? 13.007 13.657 6.794 1.00 87.94 111 LEU A N 1
ATOM 851 C CA . LEU A 1 111 ? 13.105 15.052 6.344 1.00 87.94 111 LEU A CA 1
ATOM 852 C C . LEU A 1 111 ? 11.735 15.708 6.139 1.00 87.94 111 LEU A C 1
ATOM 854 O O . LEU A 1 111 ? 11.568 16.895 6.409 1.00 87.94 111 LEU A O 1
ATOM 858 N N . ALA A 1 112 ? 10.766 14.942 5.644 1.00 86.31 112 ALA A N 1
ATOM 859 C CA . ALA A 1 112 ? 9.406 15.385 5.376 1.00 86.31 112 ALA A CA 1
ATOM 860 C C . ALA A 1 112 ? 8.425 14.332 5.917 1.00 86.31 112 ALA A C 1
ATOM 862 O O . ALA A 1 112 ? 7.909 13.515 5.147 1.00 86.31 112 ALA A O 1
ATOM 863 N N . PRO A 1 113 ? 8.202 14.304 7.244 1.00 86.25 113 PRO A N 1
ATOM 864 C CA . PRO A 1 113 ? 7.365 13.288 7.855 1.00 86.25 113 PRO A CA 1
ATOM 865 C C . PRO A 1 113 ? 5.904 13.437 7.417 1.00 86.25 113 PRO A C 1
ATOM 867 O O . PRO A 1 113 ? 5.391 14.559 7.343 1.00 86.25 113 PRO A O 1
ATOM 870 N N . PRO A 1 114 ? 5.207 12.320 7.150 1.00 87.50 114 PRO A N 1
ATOM 871 C CA . PRO A 1 114 ? 3.768 12.347 6.948 1.00 87.50 114 PRO A CA 1
ATOM 872 C C . PRO A 1 114 ? 3.047 12.769 8.241 1.00 87.50 114 PRO A C 1
ATOM 874 O O . PRO A 1 114 ? 3.598 12.633 9.336 1.00 87.50 114 PRO A O 1
ATOM 877 N N . PRO A 1 115 ? 1.789 13.239 8.149 1.00 90.38 115 PRO A N 1
ATOM 878 C CA . PRO A 1 115 ? 1.012 13.683 9.311 1.00 90.38 115 PRO A CA 1
ATOM 879 C C . PRO A 1 115 ? 0.564 12.533 10.233 1.00 90.38 115 PRO A C 1
ATOM 881 O O . PRO A 1 115 ? -0.119 12.769 11.226 1.00 90.38 115 PRO A O 1
ATOM 884 N N . HIS A 1 116 ? 0.920 11.292 9.903 1.00 92.50 116 HIS A N 1
ATOM 885 C CA . HIS A 1 116 ? 0.602 10.080 10.647 1.00 92.50 116 HIS A CA 1
ATOM 886 C C . HIS A 1 116 ? 1.854 9.200 10.783 1.00 92.50 116 HIS A C 1
ATOM 888 O O . HIS A 1 116 ? 2.763 9.288 9.954 1.00 92.50 116 HIS A O 1
ATOM 894 N N . PRO A 1 117 ? 1.903 8.287 11.766 1.00 95.44 117 PRO A N 1
ATOM 895 C CA . PRO A 1 117 ? 2.917 7.243 11.825 1.00 95.44 117 PRO A CA 1
ATOM 896 C C . PRO A 1 117 ? 3.087 6.516 10.483 1.00 95.44 117 PRO A C 1
ATOM 898 O O . PRO A 1 117 ? 2.123 6.050 9.867 1.00 95.44 117 PRO A O 1
ATOM 901 N N . ALA A 1 118 ? 4.329 6.427 10.014 1.00 95.50 118 ALA A N 1
ATOM 902 C CA . ALA A 1 118 ? 4.678 5.729 8.786 1.00 95.50 118 ALA A CA 1
ATOM 903 C C . ALA A 1 118 ? 5.983 4.958 8.960 1.00 95.50 118 ALA A C 1
ATOM 905 O O . ALA A 1 118 ? 6.910 5.440 9.615 1.00 95.50 118 ALA A O 1
ATOM 906 N N . LYS A 1 119 ? 6.069 3.765 8.366 1.00 95.50 119 LYS A N 1
ATOM 907 C CA . LYS A 1 119 ? 7.283 2.945 8.438 1.00 95.50 119 LYS A CA 1
ATOM 908 C C . LYS A 1 119 ? 7.559 2.189 7.148 1.00 95.50 119 LYS A C 1
ATOM 910 O O . LYS A 1 119 ? 6.694 1.474 6.644 1.00 95.50 119 LYS A O 1
ATOM 915 N N . ILE A 1 120 ? 8.797 2.282 6.669 1.00 95.12 120 ILE A N 1
ATOM 916 C CA . ILE A 1 120 ? 9.309 1.394 5.624 1.00 95.12 120 ILE A CA 1
ATOM 917 C C . ILE A 1 120 ? 9.803 0.106 6.284 1.00 95.12 120 ILE A C 1
ATOM 919 O O . ILE A 1 120 ? 10.672 0.140 7.156 1.00 95.12 120 ILE A O 1
ATOM 923 N N . CYS A 1 121 ? 9.251 -1.030 5.876 1.00 93.06 121 CYS A N 1
ATOM 924 C CA . CYS A 1 121 ? 9.592 -2.343 6.408 1.00 93.06 121 CYS A CA 1
ATOM 925 C C . CYS A 1 121 ? 10.292 -3.205 5.353 1.00 93.06 121 CYS A C 1
ATOM 927 O O . CYS A 1 121 ? 10.028 -3.109 4.155 1.00 93.06 121 CYS A O 1
ATOM 929 N N . ALA A 1 122 ? 11.187 -4.081 5.814 1.00 88.31 122 ALA A N 1
ATOM 930 C CA . ALA A 1 122 ? 11.887 -5.036 4.953 1.00 88.31 122 ALA A CA 1
ATOM 931 C C . ALA A 1 122 ? 11.010 -6.230 4.533 1.00 88.31 122 ALA A C 1
ATOM 933 O O . ALA A 1 122 ? 11.381 -6.973 3.635 1.00 88.31 122 ALA A O 1
ATOM 934 N N . GLY A 1 123 ? 9.854 -6.421 5.173 1.00 93.75 123 GLY A N 1
ATOM 935 C CA . GLY A 1 123 ? 8.945 -7.524 4.890 1.00 93.75 123 GLY A CA 1
ATOM 936 C C . GLY A 1 123 ? 7.563 -7.300 5.490 1.00 93.75 123 GLY A C 1
ATOM 937 O O . GLY A 1 123 ? 7.343 -6.362 6.259 1.00 93.75 123 GLY A O 1
ATOM 938 N N . VAL A 1 124 ? 6.631 -8.186 5.146 1.00 96.62 124 VAL A N 1
ATOM 939 C CA . VAL A 1 124 ? 5.220 -8.063 5.538 1.00 96.62 124 VAL A CA 1
ATOM 940 C C . VAL A 1 124 ? 4.992 -8.350 7.019 1.00 96.62 124 VAL A C 1
ATOM 942 O O . VAL A 1 124 ? 4.249 -7.614 7.656 1.00 96.62 124 VAL A O 1
ATOM 945 N N . ALA A 1 125 ? 5.664 -9.349 7.596 1.00 96.81 125 ALA A N 1
ATOM 946 C CA . ALA A 1 125 ? 5.558 -9.646 9.028 1.00 96.81 125 ALA A CA 1
ATOM 947 C C . ALA A 1 125 ? 5.865 -8.425 9.927 1.00 96.81 125 ALA A C 1
ATOM 949 O O . ALA A 1 125 ? 4.965 -7.997 10.649 1.00 96.81 125 ALA A O 1
ATOM 950 N N . PRO A 1 126 ? 7.038 -7.764 9.824 1.00 96.50 126 PRO A N 1
ATOM 951 C CA . PRO A 1 126 ? 7.322 -6.591 10.655 1.00 96.50 126 PRO A CA 1
ATOM 952 C C . PRO A 1 126 ? 6.431 -5.380 10.333 1.00 96.50 126 PRO A C 1
ATOM 954 O O . PRO A 1 126 ? 6.255 -4.508 11.183 1.00 96.50 126 PRO A O 1
ATOM 957 N N . ALA A 1 127 ? 5.868 -5.297 9.122 1.00 97.56 127 ALA A N 1
ATOM 958 C CA . ALA A 1 127 ? 4.879 -4.275 8.785 1.00 97.56 127 ALA A CA 1
ATOM 959 C C . ALA A 1 127 ? 3.548 -4.525 9.502 1.00 97.56 127 ALA A C 1
ATOM 961 O O . ALA A 1 127 ? 2.998 -3.610 10.104 1.00 97.56 127 ALA A O 1
ATOM 962 N N . VAL A 1 128 ? 3.061 -5.767 9.499 1.00 97.50 128 VAL A N 1
ATOM 963 C CA . VAL A 1 128 ? 1.852 -6.161 10.230 1.00 97.50 128 VAL A CA 1
ATOM 964 C C . VAL A 1 128 ? 2.011 -5.910 11.729 1.00 97.50 128 VAL A C 1
ATOM 966 O O . VAL A 1 128 ? 1.119 -5.308 12.323 1.00 97.50 128 VAL A O 1
ATOM 969 N N . ASP A 1 129 ? 3.149 -6.281 12.318 1.00 97.62 129 ASP A N 1
ATOM 970 C CA . ASP A 1 129 ? 3.417 -6.056 13.745 1.00 97.62 129 ASP A CA 1
ATOM 971 C C . ASP A 1 129 ? 3.416 -4.562 14.098 1.00 97.62 129 ASP A C 1
ATOM 973 O O . ASP A 1 129 ? 2.840 -4.153 15.105 1.00 97.62 129 ASP A O 1
ATOM 977 N N . PHE A 1 130 ? 4.011 -3.725 13.241 1.00 97.81 130 PHE A N 1
ATOM 978 C CA . PHE A 1 130 ? 3.991 -2.272 13.410 1.00 97.81 130 PHE A CA 1
ATOM 979 C C . PHE A 1 130 ? 2.572 -1.689 13.323 1.00 97.81 130 PHE A C 1
ATOM 981 O O . PHE A 1 130 ? 2.237 -0.780 14.080 1.00 97.81 130 PHE A O 1
ATOM 988 N N . LEU A 1 131 ? 1.738 -2.199 12.413 1.00 97.94 131 LEU A N 1
ATOM 989 C CA . LEU A 1 131 ? 0.387 -1.684 12.171 1.00 97.94 131 LEU A CA 1
ATOM 990 C C . LEU A 1 131 ? -0.659 -2.200 13.170 1.00 97.94 131 LEU A C 1
ATOM 992 O O . LEU A 1 131 ? -1.693 -1.554 13.350 1.00 97.94 131 LEU A O 1
ATOM 996 N N . ALA A 1 132 ? -0.400 -3.327 13.837 1.00 97.06 132 ALA A N 1
ATOM 997 C CA . ALA A 1 132 ? -1.314 -3.967 14.782 1.00 97.06 132 ALA A CA 1
ATOM 998 C C . ALA A 1 132 ? -1.906 -3.033 15.859 1.00 97.06 132 ALA A C 1
ATOM 1000 O O . ALA A 1 132 ? -3.136 -3.014 15.983 1.00 97.06 132 ALA A O 1
ATOM 1001 N N . PRO A 1 133 ? -1.121 -2.222 16.601 1.00 97.38 133 PRO A N 1
ATOM 1002 C CA . PRO A 1 133 ? -1.687 -1.328 17.616 1.00 97.38 133 PRO A CA 1
ATOM 1003 C C . PRO A 1 133 ? -2.619 -0.259 17.023 1.00 97.38 133 PRO A C 1
ATOM 1005 O O . PRO A 1 133 ? -3.647 0.062 17.618 1.00 97.38 133 PRO A O 1
ATOM 1008 N N . PHE A 1 134 ? -2.314 0.258 15.829 1.00 97.56 134 PHE A N 1
ATOM 1009 C CA . PHE A 1 134 ? -3.152 1.256 15.153 1.00 97.56 134 PHE A CA 1
ATOM 1010 C C . PHE A 1 134 ? -4.448 0.635 14.621 1.00 97.56 134 PHE A C 1
ATOM 1012 O O . PHE A 1 134 ? -5.525 1.215 14.748 1.00 97.56 134 PHE A O 1
ATOM 1019 N N . ALA A 1 135 ? -4.365 -0.583 14.081 1.00 95.81 135 ALA A N 1
ATOM 1020 C CA . ALA A 1 135 ? -5.535 -1.347 13.663 1.00 95.81 135 ALA A CA 1
ATOM 1021 C C . ALA A 1 135 ? -6.470 -1.622 14.855 1.00 95.81 135 ALA A C 1
ATOM 1023 O O . ALA A 1 135 ? -7.681 -1.403 14.761 1.00 95.81 135 ALA A O 1
ATOM 1024 N N . GLN A 1 136 ? -5.908 -2.017 16.001 1.00 95.50 136 GLN A N 1
ATOM 1025 C CA . GLN A 1 136 ? -6.666 -2.242 17.231 1.00 95.50 136 GLN A CA 1
ATOM 1026 C C . GLN A 1 136 ? -7.361 -0.965 17.723 1.00 95.50 136 GLN A C 1
ATOM 1028 O O . GLN A 1 136 ? -8.527 -1.027 18.117 1.00 95.50 136 GLN A O 1
ATOM 1033 N N . ALA A 1 137 ? -6.691 0.192 17.661 1.00 95.69 137 ALA A N 1
ATOM 1034 C CA . ALA A 1 137 ? -7.286 1.482 18.022 1.00 95.69 137 ALA A CA 1
ATOM 1035 C C . ALA A 1 137 ? -8.515 1.823 17.157 1.00 95.69 137 ALA A C 1
ATOM 1037 O O . ALA A 1 137 ? -9.508 2.347 17.663 1.00 95.69 137 ALA A O 1
ATOM 1038 N N . LEU A 1 138 ? -8.498 1.426 15.881 1.00 94.44 138 LEU A N 1
ATOM 1039 C CA . LEU A 1 138 ? -9.634 1.536 14.959 1.00 94.44 138 LEU A CA 1
ATOM 1040 C C . LEU A 1 138 ? -10.659 0.400 15.078 1.00 94.44 138 LEU A C 1
ATOM 1042 O O . LEU A 1 138 ? -11.571 0.306 14.253 1.00 94.44 138 LEU A O 1
ATOM 1046 N N . ARG A 1 139 ? -10.532 -0.467 16.091 1.00 93.81 139 ARG A N 1
ATOM 1047 C CA . ARG A 1 139 ? -11.389 -1.645 16.311 1.00 93.81 139 ARG A CA 1
ATOM 1048 C C . ARG A 1 139 ? -11.432 -2.584 15.102 1.00 93.81 139 ARG A C 1
ATOM 1050 O O . ARG A 1 139 ? -12.435 -3.256 14.871 1.00 93.81 139 ARG A O 1
ATOM 1057 N N . THR A 1 140 ? -10.346 -2.635 14.334 1.00 92.75 140 THR A N 1
ATOM 1058 C CA . THR A 1 140 ? -10.130 -3.637 13.291 1.00 92.75 140 THR A CA 1
ATOM 1059 C C . THR A 1 140 ? -8.997 -4.570 13.703 1.00 92.75 140 THR A C 1
ATOM 1061 O O . THR A 1 140 ? -8.282 -4.343 14.679 1.00 92.75 140 THR A O 1
ATOM 1064 N N . THR A 1 141 ? -8.839 -5.665 12.976 1.00 90.00 141 THR A N 1
ATOM 1065 C CA . THR A 1 141 ? -7.732 -6.597 13.180 1.00 90.00 141 THR A CA 1
ATOM 1066 C C . THR A 1 141 ? -6.878 -6.595 11.926 1.00 90.00 141 THR A C 1
ATOM 1068 O O . THR A 1 141 ? -7.400 -6.482 10.820 1.00 90.00 141 THR A O 1
ATOM 1071 N N . VAL A 1 142 ? -5.570 -6.754 12.095 1.00 90.75 142 VAL A N 1
ATOM 1072 C CA . VAL A 1 142 ? -4.635 -7.113 11.026 1.00 90.75 142 VAL A CA 1
ATOM 1073 C C . VAL A 1 142 ? -4.023 -8.466 11.384 1.00 90.75 142 VAL A C 1
ATOM 1075 O O . VAL A 1 142 ? -3.690 -8.717 12.537 1.00 90.75 142 VAL A O 1
ATOM 1078 N N . THR A 1 143 ? -3.923 -9.372 10.412 1.00 94.12 143 THR A N 1
ATOM 1079 C CA . THR A 1 143 ? -3.305 -10.687 10.621 1.00 94.12 143 THR A CA 1
ATOM 1080 C C . THR A 1 143 ? -2.344 -10.978 9.490 1.00 94.12 143 THR A C 1
ATOM 1082 O O . THR A 1 143 ? -2.715 -10.837 8.322 1.00 94.12 143 THR A O 1
ATOM 1085 N N . LEU A 1 144 ? -1.149 -11.460 9.828 1.00 96.19 144 LEU A N 1
ATOM 1086 C CA . LEU A 1 144 ? -0.153 -11.865 8.841 1.00 96.19 144 LEU A CA 1
ATOM 1087 C C . LEU A 1 144 ? -0.704 -1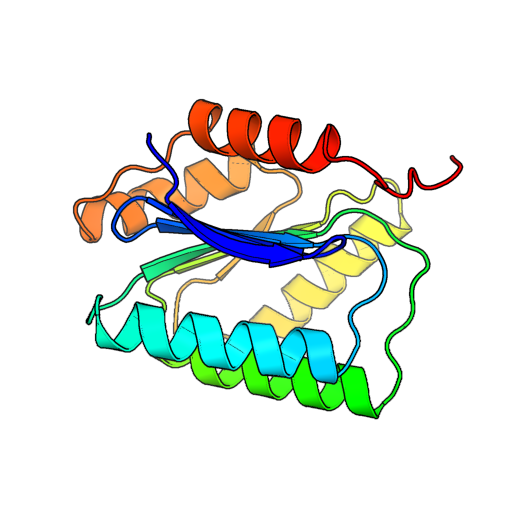2.944 7.897 1.00 96.19 144 LEU A C 1
ATOM 1089 O O . LEU A 1 144 ? -0.515 -12.865 6.690 1.00 96.19 144 LEU A O 1
ATOM 1093 N N . ALA A 1 145 ? -1.459 -13.911 8.427 1.00 96.31 145 ALA A N 1
ATOM 1094 C CA . ALA A 1 145 ? -2.074 -14.968 7.626 1.00 96.31 145 ALA A CA 1
ATOM 1095 C C . ALA A 1 145 ? -3.035 -14.422 6.553 1.00 96.31 145 ALA A C 1
ATOM 1097 O O . ALA A 1 145 ? -2.986 -14.875 5.410 1.00 96.31 145 ALA A O 1
ATOM 1098 N N . GLY A 1 146 ? -3.868 -13.434 6.904 1.00 95.19 146 GLY A N 1
ATOM 1099 C CA . GLY A 1 146 ? -4.792 -12.794 5.965 1.00 95.19 146 GLY A CA 1
ATOM 1100 C C . GLY A 1 146 ? -4.067 -12.017 4.866 1.00 95.19 146 GLY A C 1
ATOM 1101 O O . GLY A 1 146 ? -4.411 -12.156 3.695 1.00 95.19 146 GLY A O 1
ATOM 1102 N N . VAL A 1 147 ? -3.026 -11.257 5.222 1.00 96.75 147 VAL A N 1
ATOM 1103 C CA . VAL A 1 147 ? -2.209 -10.534 4.233 1.00 96.75 147 VAL A CA 1
ATOM 1104 C C . VAL A 1 147 ? -1.465 -11.512 3.319 1.00 96.75 147 VAL A C 1
ATOM 1106 O O . VAL A 1 147 ? -1.514 -11.360 2.103 1.00 96.75 147 VAL A O 1
ATOM 1109 N N . ASN A 1 148 ? -0.866 -12.571 3.869 1.00 97.06 148 ASN A N 1
ATOM 1110 C CA . ASN A 1 148 ? -0.173 -13.595 3.082 1.00 97.06 148 ASN A CA 1
ATOM 1111 C C . ASN A 1 148 ? -1.121 -14.337 2.128 1.00 97.06 148 ASN A C 1
ATOM 1113 O O . ASN A 1 148 ? -0.728 -14.703 1.023 1.00 97.06 148 ASN A O 1
ATOM 1117 N N . GLN A 1 149 ? -2.370 -14.583 2.536 1.00 96.06 149 GLN A N 1
ATOM 1118 C CA . GLN A 1 149 ? -3.377 -15.159 1.644 1.00 96.06 149 GLN A CA 1
ATOM 1119 C C . GLN A 1 149 ? -3.679 -14.220 0.474 1.00 96.06 149 GLN A C 1
ATOM 1121 O O . GLN A 1 149 ? -3.750 -14.682 -0.664 1.00 96.06 149 GLN A O 1
ATOM 1126 N N . LEU A 1 150 ? -3.818 -12.921 0.745 1.00 95.56 150 LEU A N 1
ATOM 1127 C CA . LEU A 1 150 ? -4.050 -11.924 -0.292 1.00 95.56 150 LEU A CA 1
ATOM 1128 C C . LEU A 1 150 ? -2.851 -11.797 -1.244 1.00 95.56 150 LEU A C 1
ATOM 1130 O O . LEU A 1 150 ? -3.050 -11.767 -2.456 1.00 95.56 150 LEU A O 1
ATOM 1134 N N . GLN A 1 151 ? -1.621 -11.801 -0.722 1.00 96.00 151 GLN A N 1
ATOM 1135 C CA . GLN A 1 151 ? -0.412 -11.831 -1.547 1.00 96.00 151 GLN A CA 1
ATOM 1136 C C . GLN A 1 151 ? -0.391 -13.058 -2.452 1.00 96.00 151 GLN A C 1
ATOM 1138 O O . GLN A 1 151 ? -0.267 -12.902 -3.656 1.00 96.00 151 GLN A O 1
ATOM 1143 N N . ARG A 1 152 ? -0.625 -14.265 -1.923 1.00 95.62 152 ARG A N 1
ATOM 1144 C CA . ARG A 1 152 ? -0.696 -15.480 -2.754 1.00 95.62 152 ARG A CA 1
ATOM 1145 C C . ARG A 1 152 ? -1.752 -15.380 -3.857 1.00 95.62 152 ARG A C 1
ATOM 1147 O O . ARG A 1 152 ? -1.505 -15.830 -4.969 1.00 95.62 152 ARG A O 1
ATOM 1154 N N . ALA A 1 153 ? -2.912 -14.788 -3.570 1.00 95.00 153 ALA A N 1
ATOM 1155 C CA . ALA A 1 153 ? -3.957 -14.584 -4.573 1.00 95.00 153 ALA A CA 1
ATOM 1156 C C . ALA A 1 153 ? -3.529 -13.589 -5.662 1.00 95.00 153 ALA A C 1
ATOM 1158 O O . ALA A 1 153 ? -3.743 -13.845 -6.845 1.00 95.00 153 ALA A O 1
ATOM 1159 N N . PHE A 1 154 ? -2.885 -12.487 -5.274 1.00 94.44 154 PHE A N 1
ATOM 1160 C CA . PHE A 1 154 ? -2.300 -11.538 -6.216 1.00 94.44 154 PHE A CA 1
ATOM 1161 C C . PHE A 1 154 ? -1.217 -12.209 -7.059 1.00 94.44 154 PHE A C 1
ATOM 1163 O O . PHE A 1 154 ? -1.186 -12.062 -8.271 1.00 94.44 154 PHE A O 1
ATOM 1170 N N . GLU A 1 155 ? -0.355 -13.004 -6.445 1.00 93.00 155 GLU A N 1
ATOM 1171 C CA . GLU A 1 155 ? 0.746 -13.700 -7.102 1.00 93.00 155 GLU A CA 1
ATOM 1172 C C . GLU A 1 155 ? 0.296 -14.800 -8.068 1.00 93.00 155 GLU A C 1
ATOM 1174 O O . GLU A 1 155 ? 0.988 -15.072 -9.047 1.00 93.00 155 GLU A O 1
ATOM 1179 N N . ALA A 1 156 ? -0.851 -15.421 -7.802 1.00 92.50 156 ALA A N 1
ATOM 1180 C CA . ALA A 1 156 ? -1.442 -16.460 -8.638 1.00 92.50 156 ALA A CA 1
ATOM 1181 C C . ALA A 1 156 ? -2.367 -15.906 -9.735 1.00 92.50 156 ALA A C 1
ATOM 1183 O O . ALA A 1 156 ? -2.956 -16.683 -10.490 1.00 92.50 156 ALA A O 1
ATOM 1184 N N . ARG A 1 157 ? -2.548 -14.580 -9.818 1.00 91.81 157 ARG A N 1
ATOM 1185 C CA . ARG A 1 157 ? -3.497 -13.990 -10.764 1.00 91.81 157 ARG A CA 1
ATOM 1186 C C . ARG A 1 157 ? -3.054 -14.214 -12.221 1.00 91.81 157 ARG A C 1
ATOM 1188 O O . ARG A 1 157 ? -1.855 -14.172 -12.512 1.00 91.81 157 ARG A O 1
ATOM 1195 N N . PRO A 1 158 ? -3.999 -14.407 -13.156 1.00 83.19 158 PRO A N 1
ATOM 1196 C CA . PRO A 1 158 ? -3.674 -14.547 -14.571 1.00 83.19 158 PRO A CA 1
ATOM 1197 C C . PRO A 1 158 ? -2.913 -13.330 -15.109 1.00 83.19 158 PRO A C 1
ATOM 1199 O O . PRO A 1 158 ? -3.262 -12.192 -14.802 1.00 83.19 158 PRO A O 1
ATOM 1202 N N . GLY A 1 159 ? -1.892 -13.570 -15.935 1.00 75.12 159 GLY A N 1
ATOM 1203 C CA . GLY A 1 159 ? -1.128 -12.502 -16.589 1.00 75.12 159 GLY A CA 1
ATOM 1204 C C . GLY A 1 159 ? -0.086 -11.808 -15.707 1.00 75.12 159 GLY A C 1
ATOM 1205 O O . GLY A 1 159 ? 0.419 -10.758 -16.097 1.00 75.12 159 GLY A O 1
ATOM 1206 N N . ARG A 1 160 ? 0.253 -12.372 -14.538 1.00 80.12 160 ARG A N 1
ATOM 1207 C CA . ARG A 1 160 ? 1.357 -11.873 -13.710 1.00 80.12 160 ARG A CA 1
ATOM 1208 C C . ARG A 1 160 ? 2.675 -11.889 -14.488 1.00 80.12 160 ARG A C 1
ATOM 1210 O O . ARG A 1 160 ? 3.086 -12.932 -14.999 1.00 80.12 160 ARG A O 1
ATOM 1217 N N . LEU A 1 161 ? 3.357 -10.747 -14.525 1.00 63.50 161 LEU A N 1
ATOM 1218 C CA . LEU A 1 161 ? 4.693 -10.634 -15.099 1.00 63.50 161 LEU A CA 1
ATOM 1219 C C . LEU A 1 161 ? 5.693 -11.072 -14.027 1.00 63.50 161 LEU A C 1
ATOM 1221 O O . LEU A 1 161 ? 5.998 -10.322 -13.102 1.00 63.50 161 LEU A O 1
ATOM 1225 N N . VAL A 1 162 ? 6.172 -12.313 -14.104 1.00 60.31 162 VAL A N 1
ATOM 1226 C CA . VAL A 1 162 ? 7.269 -12.758 -13.237 1.00 60.31 162 VAL A CA 1
ATOM 1227 C C . VAL A 1 162 ? 8.524 -12.031 -13.709 1.00 60.31 162 VAL A C 1
ATOM 1229 O O . VAL A 1 162 ? 8.924 -12.195 -14.860 1.00 60.31 162 VAL A O 1
ATOM 1232 N N . ALA A 1 163 ? 9.118 -11.202 -12.847 1.00 52.72 163 ALA A N 1
ATOM 1233 C CA . ALA A 1 163 ? 10.425 -10.624 -13.127 1.00 52.72 163 ALA A CA 1
ATOM 1234 C C . ALA A 1 163 ? 11.405 -11.773 -13.411 1.00 52.72 163 ALA A C 1
ATOM 1236 O O . ALA A 1 163 ? 11.525 -12.698 -12.606 1.00 52.72 163 ALA A O 1
ATOM 1237 N N . SER A 1 164 ? 12.051 -11.748 -14.575 1.00 41.12 164 SER A N 1
ATOM 1238 C CA . SER A 1 164 ? 13.182 -12.628 -14.857 1.00 41.12 164 SER A CA 1
ATOM 1239 C C . SER A 1 164 ? 14.260 -12.357 -13.808 1.00 41.12 164 SER A C 1
ATOM 1241 O O . SER A 1 164 ? 14.667 -11.207 -13.651 1.00 41.12 164 SER A O 1
ATOM 1243 N N . ALA A 1 165 ? 14.625 -13.404 -13.065 1.00 40.00 165 ALA A N 1
ATOM 1244 C CA . ALA A 1 165 ? 15.666 -13.382 -12.040 1.00 40.00 165 ALA A CA 1
ATOM 1245 C C . ALA A 1 165 ? 17.025 -12.929 -12.589 1.00 40.00 165 ALA A C 1
ATOM 1247 O O . ALA A 1 165 ? 17.306 -13.225 -13.776 1.00 40.00 165 ALA A O 1
#

Nearest PDB structures (foldseek):
  7u0f-assembly1_A  TM=4.006E-01  e=9.820E-01  Sus scrofa
  8yar-assembly1_B  TM=4.612E-01  e=1.870E+00  Caenorhabditis elegans
  7ut5-assembly2_B  TM=3.073E-01  e=5.499E-01  Acinetobacter baumannii